Protein AF-A0A8I0LDS2-F1 (afdb_monomer_lite)

Sequence (86 aa):
LDRASDIGQSVLQHKGDSKVGVVIHADHYSNNMMSEQHILWNNYYEYQFSKAKYIDFFITATDIQNHMVCRQFEQYQGYRPRVYTI

Secondary structure (DSSP, 8-state):
--S-TTTHHHHHHH-TT---EEEE-S--B-GGG--SS---B-TTTHHHHHTGGG-SEEEESSHHHHHHHHHHHHHHHS----EEE-

pLDDT: mean 85.1, std 8.9, range [58.0, 95.38]

Organism: NCBI:txid611301

Radius of gyration: 12.48 Å; chains: 1; bounding box: 31×25×33 Å

Foldseek 3Di:
DFQCLPPPVVCLVPVVVHAAEEEDDDQQWDPVPDDQADTGGDPSCVVCLVVVVSHQEYEYADVVVLVVVQVCCCRHPVDGGHYYHD

Structure (mmCIF, N/CA/C/O backbone):
data_AF-A0A8I0LDS2-F1
#
_entry.id   AF-A0A8I0LDS2-F1
#
loop_
_atom_site.group_PDB
_atom_site.id
_atom_site.type_symbol
_atom_site.label_atom_id
_atom_site.label_alt_id
_atom_site.label_comp_id
_atom_site.label_asym_id
_atom_site.label_entity_id
_atom_site.label_seq_id
_atom_site.pdbx_PDB_ins_code
_atom_site.Cartn_x
_atom_site.Cartn_y
_atom_site.Cartn_z
_atom_site.occupancy
_atom_site.B_iso_or_equiv
_atom_site.auth_seq_id
_atom_site.auth_comp_id
_atom_site.auth_asym_id
_atom_site.auth_atom_id
_atom_site.pdbx_PDB_model_num
ATOM 1 N N . LEU A 1 1 ? -10.266 -2.886 2.078 1.00 66.25 1 LEU A N 1
ATOM 2 C CA . LEU A 1 1 ? -10.462 -1.799 1.091 1.00 66.25 1 LEU A CA 1
ATOM 3 C C . LEU A 1 1 ? -9.730 -2.167 -0.188 1.00 66.25 1 LEU A C 1
ATOM 5 O O . LEU A 1 1 ? -8.580 -2.580 -0.095 1.00 66.25 1 LEU A O 1
ATOM 9 N N . ASP A 1 2 ? -10.383 -1.999 -1.333 1.00 58.75 2 ASP A N 1
ATOM 10 C CA . ASP A 1 2 ? -9.761 -2.004 -2.660 1.00 58.75 2 ASP A CA 1
ATOM 11 C C . ASP A 1 2 ? -10.096 -0.662 -3.325 1.00 58.75 2 ASP A C 1
ATOM 13 O O . ASP A 1 2 ? -11.227 -0.198 -3.200 1.00 58.75 2 ASP A O 1
ATOM 17 N N . ARG A 1 3 ? -9.099 -0.006 -3.932 1.00 60.47 3 ARG A N 1
ATOM 18 C CA . ARG A 1 3 ? -9.210 1.304 -4.615 1.00 60.47 3 ARG A CA 1
ATOM 19 C C . ARG A 1 3 ? -9.963 2.383 -3.812 1.00 60.47 3 ARG A C 1
ATOM 21 O O . ARG A 1 3 ? -11.104 2.730 -4.093 1.00 60.47 3 ARG A O 1
ATOM 28 N N . ALA A 1 4 ? -9.314 2.934 -2.786 1.00 63.72 4 ALA A N 1
ATOM 29 C CA . ALA A 1 4 ? -9.957 3.768 -1.767 1.00 63.72 4 ALA A CA 1
ATOM 30 C C . ALA A 1 4 ? -10.044 5.276 -2.098 1.00 63.72 4 ALA A C 1
ATOM 32 O O . ALA A 1 4 ? -10.052 6.081 -1.165 1.00 63.72 4 ALA A O 1
ATOM 33 N N . SER A 1 5 ? -10.100 5.654 -3.380 1.00 58.00 5 SER A N 1
ATOM 34 C CA . SER A 1 5 ? -9.870 7.030 -3.858 1.00 58.00 5 SER A CA 1
ATOM 35 C C . SER A 1 5 ? -10.754 8.111 -3.216 1.00 58.00 5 SER A C 1
ATOM 37 O O . SER A 1 5 ? -10.285 9.234 -3.097 1.00 58.00 5 SER A O 1
ATOM 39 N N . ASP A 1 6 ? -11.934 7.771 -2.680 1.00 63.31 6 ASP A N 1
ATOM 40 C CA . ASP A 1 6 ? -12.809 8.738 -1.984 1.00 63.31 6 ASP A CA 1
ATOM 41 C C . ASP A 1 6 ? -13.199 8.335 -0.551 1.00 63.31 6 ASP A C 1
ATOM 43 O O . ASP A 1 6 ? -13.593 9.169 0.262 1.00 63.31 6 ASP A O 1
ATOM 47 N N . ILE A 1 7 ? -13.075 7.052 -0.202 1.00 73.38 7 ILE A N 1
ATOM 48 C CA . ILE A 1 7 ? -13.528 6.523 1.098 1.00 73.38 7 ILE A CA 1
ATOM 49 C C . ILE A 1 7 ? -12.382 6.209 2.058 1.00 73.38 7 ILE A C 1
ATOM 51 O O . ILE A 1 7 ? -12.617 6.019 3.250 1.00 73.38 7 ILE A O 1
ATOM 55 N N . GLY A 1 8 ? -11.138 6.151 1.570 1.00 73.19 8 GLY A N 1
ATOM 56 C CA . GLY A 1 8 ? -9.989 5.719 2.366 1.00 73.19 8 GLY A CA 1
ATOM 57 C C . GLY A 1 8 ? -9.765 6.587 3.599 1.00 73.19 8 GLY A C 1
ATOM 58 O O . GLY A 1 8 ? -9.554 6.064 4.693 1.00 73.19 8 GLY A O 1
ATOM 59 N N . GLN A 1 9 ? -9.877 7.907 3.438 1.00 76.31 9 GLN A N 1
ATOM 60 C CA . GLN A 1 9 ? -9.733 8.847 4.543 1.00 76.31 9 GLN A CA 1
ATOM 61 C C . GLN A 1 9 ? -10.849 8.691 5.573 1.00 76.31 9 GLN A C 1
ATOM 63 O O . GLN A 1 9 ? -10.556 8.529 6.757 1.00 76.31 9 GLN A O 1
ATOM 68 N N . SER A 1 10 ? -12.110 8.689 5.137 1.00 79.31 10 SER A N 1
ATOM 69 C CA . SER A 1 10 ? -13.245 8.559 6.052 1.00 79.31 10 SER A CA 1
ATOM 70 C C . SER A 1 10 ? -13.212 7.231 6.804 1.00 79.31 10 SER A C 1
ATOM 72 O O . SER A 1 10 ? -13.462 7.216 8.005 1.00 79.31 10 SER A O 1
ATOM 74 N N . VAL A 1 11 ? -12.827 6.132 6.148 1.00 80.94 11 VAL A N 1
ATOM 75 C CA . VAL A 1 11 ? -12.692 4.824 6.806 1.00 80.94 11 VAL A CA 1
ATOM 76 C C . VAL A 1 11 ? -11.575 4.841 7.846 1.00 80.94 11 VAL A C 1
ATOM 78 O O . VAL A 1 11 ? -11.802 4.405 8.969 1.00 80.94 11 VAL A O 1
ATOM 81 N N . LEU A 1 12 ? -10.390 5.376 7.526 1.00 81.56 12 LEU A N 1
ATOM 82 C CA . LEU A 1 12 ? -9.296 5.453 8.501 1.00 81.56 12 LEU A CA 1
ATOM 83 C C . LEU A 1 12 ? -9.637 6.359 9.692 1.00 81.56 12 LEU A C 1
ATOM 85 O O . LEU A 1 12 ? -9.281 6.027 10.821 1.00 81.56 12 LEU A O 1
ATOM 89 N N . GLN A 1 13 ? -10.340 7.470 9.457 1.00 84.06 13 GLN A N 1
ATOM 90 C CA . GLN A 1 13 ? -10.738 8.412 10.507 1.00 84.06 13 GLN A CA 1
ATOM 91 C C . GLN A 1 13 ? -11.840 7.863 11.425 1.00 84.06 13 GLN A C 1
ATOM 93 O O . GLN A 1 13 ? -11.857 8.200 12.605 1.00 84.06 13 GLN A O 1
ATOM 98 N N . HIS A 1 14 ? -12.718 6.992 10.918 1.00 84.75 14 HIS A N 1
ATOM 99 C CA . HIS A 1 14 ? -13.860 6.455 11.670 1.00 84.75 14 HIS A CA 1
ATOM 100 C C . HIS A 1 14 ? -13.711 4.976 12.057 1.00 84.75 14 HIS A C 1
ATOM 102 O O . HIS A 1 14 ? -14.672 4.367 12.520 1.00 84.75 14 HIS A O 1
ATOM 108 N N . LYS A 1 15 ? -12.523 4.372 11.897 1.00 82.31 15 LYS A N 1
ATOM 109 C CA . LYS A 1 15 ? -12.326 2.935 12.166 1.00 82.31 15 LYS A CA 1
ATOM 110 C C . LYS A 1 15 ? -12.542 2.541 13.635 1.00 82.31 15 LYS A C 1
ATOM 112 O O . LYS A 1 15 ? -12.833 1.377 13.907 1.00 82.31 15 LYS A O 1
ATOM 117 N N . GLY A 1 16 ? -12.384 3.480 14.573 1.00 87.06 16 GLY A N 1
ATOM 118 C CA . GLY A 1 16 ? -12.413 3.196 16.011 1.00 87.06 16 GLY A CA 1
ATOM 119 C C . GLY A 1 16 ? -11.443 2.066 16.372 1.00 87.06 16 GLY A C 1
ATOM 120 O O . GLY A 1 16 ? -10.287 2.076 15.943 1.00 87.06 16 GLY A O 1
ATOM 121 N N . ASP A 1 17 ? -11.945 1.053 17.077 1.00 88.88 17 ASP A N 1
ATOM 122 C CA . ASP A 1 17 ? -11.175 -0.137 17.471 1.00 88.88 17 ASP A CA 1
ATOM 123 C C . ASP A 1 17 ? -11.092 -1.219 16.376 1.00 88.88 17 ASP A C 1
ATOM 125 O O . ASP A 1 17 ? -10.444 -2.255 16.553 1.00 88.88 17 ASP A O 1
ATOM 129 N N . SER A 1 18 ? -11.718 -0.991 15.218 1.00 89.69 18 SER A N 1
ATOM 130 C CA . SER A 1 18 ? -11.732 -1.958 14.121 1.00 89.69 18 SER A CA 1
ATOM 131 C C . SER A 1 18 ? -10.369 -2.086 13.440 1.00 89.69 18 SER A C 1
ATOM 133 O O . SER A 1 18 ? -9.562 -1.145 13.367 1.00 89.69 18 SER A O 1
ATOM 135 N N . LYS A 1 19 ? -10.141 -3.278 12.881 1.00 90.12 19 LYS A N 1
ATOM 136 C CA . LYS A 1 19 ? -8.970 -3.606 12.066 1.00 90.12 19 LYS A CA 1
ATOM 137 C C . LYS A 1 19 ? -9.210 -3.250 10.604 1.00 90.12 19 LYS A C 1
ATOM 139 O O . LYS A 1 19 ? -10.250 -3.596 10.050 1.00 90.12 19 LYS A O 1
ATOM 144 N N . VAL A 1 20 ? -8.247 -2.577 9.976 1.00 90.88 20 VAL A N 1
ATOM 145 C CA . VAL A 1 20 ? -8.332 -2.166 8.567 1.00 90.88 20 VAL A CA 1
ATOM 146 C C . VAL A 1 20 ? -7.341 -2.964 7.734 1.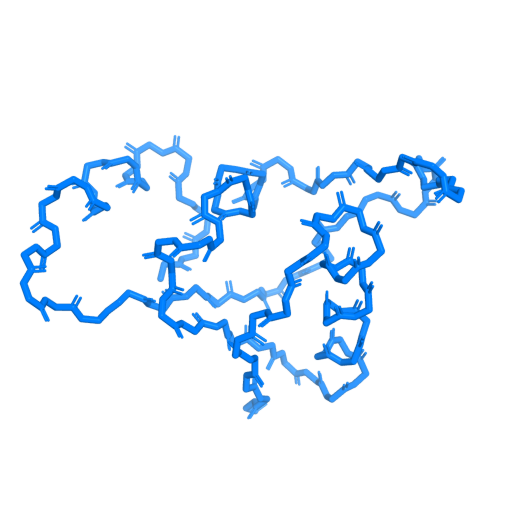00 90.88 20 VAL A C 1
ATOM 148 O O . VAL A 1 20 ? -6.135 -2.891 7.957 1.00 90.88 20 VAL A O 1
ATOM 151 N N . GLY A 1 21 ? -7.870 -3.698 6.754 1.00 90.62 21 GLY A N 1
ATOM 152 C CA . GLY A 1 21 ? -7.096 -4.437 5.760 1.00 90.62 21 GLY A CA 1
ATOM 153 C C . GLY A 1 21 ? -7.224 -3.844 4.355 1.00 90.62 21 GLY A C 1
ATOM 154 O O . GLY A 1 21 ? -8.306 -3.385 3.961 1.00 90.62 21 GLY A O 1
ATOM 155 N N . VAL A 1 22 ? -6.143 -3.882 3.576 1.00 90.00 22 VAL A N 1
ATOM 156 C CA . VAL A 1 22 ? -6.127 -3.476 2.158 1.00 90.00 22 VAL A CA 1
ATOM 157 C C . VAL A 1 22 ? -5.785 -4.666 1.274 1.00 90.00 22 VAL A C 1
ATOM 159 O O . VAL A 1 22 ? -4.816 -5.368 1.537 1.00 90.00 22 VAL A O 1
ATOM 162 N N . VAL A 1 23 ? -6.573 -4.887 0.225 1.00 90.94 23 VAL A N 1
ATOM 163 C CA . VAL A 1 23 ? -6.318 -5.955 -0.748 1.00 90.94 23 VAL A CA 1
ATOM 164 C C . VAL A 1 23 ? -5.673 -5.342 -1.987 1.00 90.94 23 VAL A C 1
ATOM 166 O O . VAL A 1 23 ? -6.140 -4.321 -2.491 1.00 90.94 23 VAL A O 1
ATOM 169 N N . ILE A 1 24 ? -4.579 -5.940 -2.449 1.00 88.69 24 ILE A N 1
ATOM 170 C CA . ILE A 1 24 ? -3.797 -5.501 -3.604 1.00 88.69 24 ILE A CA 1
ATOM 171 C C . ILE A 1 24 ? -4.122 -6.452 -4.761 1.00 88.69 24 ILE A C 1
ATOM 173 O O . ILE A 1 24 ? -3.657 -7.588 -4.787 1.00 88.69 24 ILE A O 1
ATOM 177 N N . HIS A 1 25 ? -4.966 -6.001 -5.691 1.00 74.44 25 HIS A N 1
ATOM 178 C CA . HIS A 1 25 ? -5.530 -6.841 -6.757 1.00 74.44 25 HIS A CA 1
ATOM 179 C C . HIS A 1 25 ? -4.763 -6.773 -8.086 1.00 74.44 25 HIS A C 1
ATOM 181 O O . HIS A 1 25 ? -4.957 -7.627 -8.945 1.00 74.44 25 HIS A O 1
ATOM 187 N N . ALA A 1 26 ? -3.932 -5.750 -8.285 1.00 75.56 26 ALA A N 1
ATOM 188 C CA . ALA A 1 26 ? -3.202 -5.505 -9.529 1.00 75.56 26 ALA A CA 1
ATOM 189 C C . ALA A 1 26 ? -1.799 -4.952 -9.235 1.00 75.56 26 ALA A C 1
ATOM 191 O O . ALA A 1 26 ? -1.441 -4.766 -8.070 1.00 75.56 26 ALA A O 1
ATOM 192 N N . ASP A 1 27 ? -1.030 -4.663 -10.288 1.00 78.19 27 ASP A N 1
ATOM 193 C CA . ASP A 1 27 ? 0.263 -3.988 -10.168 1.00 78.19 27 ASP A CA 1
ATOM 194 C C . ASP A 1 27 ? 0.125 -2.696 -9.353 1.00 78.19 27 ASP A C 1
ATOM 196 O O . ASP A 1 27 ? -0.644 -1.787 -9.682 1.00 78.19 27 ASP A O 1
ATOM 200 N N . HIS A 1 28 ? 0.870 -2.626 -8.252 1.00 81.62 28 HIS A N 1
ATOM 201 C CA . HIS A 1 28 ? 0.742 -1.575 -7.242 1.00 81.62 28 HIS A CA 1
ATOM 202 C C . HIS A 1 28 ? 1.752 -0.434 -7.408 1.00 81.62 28 HIS A C 1
ATOM 204 O O . HIS A 1 28 ? 1.757 0.502 -6.610 1.00 81.62 28 HIS A O 1
ATOM 210 N N . TYR A 1 29 ? 2.581 -0.477 -8.451 1.00 84.88 29 TYR A N 1
ATOM 211 C CA . TYR A 1 29 ? 3.575 0.545 -8.781 1.00 84.88 29 TYR A CA 1
ATOM 212 C C . TYR A 1 29 ? 3.885 0.547 -10.285 1.00 84.88 29 TYR A C 1
ATOM 214 O O . TYR A 1 29 ? 3.604 -0.420 -10.993 1.00 84.88 29 TYR A O 1
ATOM 222 N N . SER A 1 30 ? 4.471 1.639 -10.780 1.00 81.88 30 SER A N 1
ATOM 223 C CA . SER A 1 30 ? 4.926 1.745 -12.170 1.00 81.88 30 SER A CA 1
ATOM 224 C C . SER A 1 30 ? 6.385 1.303 -12.304 1.00 81.88 30 SER A C 1
ATOM 226 O O . SER A 1 30 ? 7.293 2.007 -11.859 1.00 81.88 30 SER A O 1
ATOM 228 N N . ASN A 1 31 ? 6.623 0.164 -12.967 1.00 71.75 31 ASN A N 1
ATOM 229 C CA . ASN A 1 31 ? 7.971 -0.365 -13.230 1.00 71.75 31 ASN A CA 1
ATOM 230 C C . ASN A 1 31 ? 8.879 0.631 -13.968 1.00 71.75 31 ASN A C 1
ATOM 232 O O . ASN A 1 31 ? 10.065 0.729 -13.667 1.00 71.75 31 ASN A O 1
ATOM 236 N N . ASN A 1 32 ? 8.319 1.403 -14.903 1.00 73.44 32 ASN A N 1
ATOM 237 C CA . ASN A 1 32 ? 9.078 2.353 -15.724 1.00 73.44 32 ASN A CA 1
ATOM 238 C C . ASN A 1 32 ? 9.519 3.606 -14.951 1.00 73.44 32 ASN A C 1
ATOM 240 O O . ASN A 1 32 ? 10.305 4.395 -15.467 1.00 73.44 32 ASN A O 1
ATOM 244 N N . MET A 1 33 ? 8.994 3.813 -13.739 1.00 72.38 33 MET A N 1
ATOM 245 C CA . MET A 1 33 ? 9.269 4.988 -12.906 1.00 72.38 33 MET A CA 1
ATOM 246 C C . MET A 1 33 ? 9.794 4.607 -11.516 1.00 72.38 33 MET A C 1
ATOM 248 O O . MET A 1 33 ? 9.611 5.350 -10.553 1.00 72.38 33 MET A O 1
ATOM 252 N N . MET A 1 34 ? 10.443 3.446 -11.410 1.00 76.56 34 MET A N 1
ATOM 253 C CA . MET A 1 34 ? 11.133 3.004 -10.202 1.00 76.56 34 MET A CA 1
ATOM 254 C C . MET A 1 34 ? 12.642 3.245 -10.342 1.00 76.56 34 MET A C 1
ATOM 256 O O . MET A 1 34 ? 13.258 2.841 -11.326 1.00 76.56 34 MET A O 1
ATOM 260 N N . SER A 1 35 ? 13.243 3.883 -9.342 1.00 80.88 35 SER A N 1
ATOM 261 C CA . SER A 1 35 ? 14.691 4.006 -9.161 1.00 80.88 35 SER A CA 1
ATOM 262 C C . SER A 1 35 ? 15.082 3.515 -7.768 1.00 80.88 35 SER A C 1
ATOM 264 O O . SER A 1 35 ? 14.222 3.247 -6.932 1.00 80.88 35 SER A O 1
ATOM 266 N N . GLU A 1 36 ? 16.377 3.422 -7.466 1.00 79.06 36 GLU A N 1
ATOM 267 C CA . GLU A 1 36 ? 16.829 3.026 -6.122 1.00 79.06 36 GLU A CA 1
ATOM 268 C C . GLU A 1 36 ? 16.322 3.962 -5.010 1.00 79.06 36 GLU A C 1
ATOM 270 O O . GLU A 1 36 ? 16.154 3.528 -3.872 1.00 79.06 36 GLU A O 1
ATOM 275 N N . GLN A 1 37 ? 16.038 5.225 -5.342 1.00 81.50 37 GLN A N 1
ATOM 276 C CA . GLN A 1 37 ? 15.658 6.266 -4.384 1.00 81.50 37 GLN A CA 1
ATOM 277 C C . GLN A 1 37 ? 14.173 6.638 -4.433 1.00 81.50 37 GLN A C 1
ATOM 279 O O . GLN A 1 37 ? 13.674 7.256 -3.496 1.00 81.50 37 GLN A O 1
ATOM 284 N N . HIS A 1 38 ? 13.461 6.292 -5.509 1.00 83.06 38 HIS A N 1
ATOM 285 C CA . HIS A 1 38 ? 12.077 6.710 -5.691 1.00 83.06 38 HIS A CA 1
ATOM 286 C C . HIS A 1 38 ? 11.225 5.615 -6.332 1.00 83.06 38 HIS A C 1
ATOM 288 O O . HIS A 1 38 ? 11.659 4.919 -7.247 1.00 83.06 38 HIS A O 1
ATOM 294 N N . ILE A 1 39 ? 9.984 5.500 -5.869 1.00 86.31 39 ILE A N 1
ATOM 295 C CA . ILE A 1 39 ? 8.970 4.613 -6.424 1.00 86.31 39 ILE A CA 1
ATOM 296 C C . ILE A 1 39 ? 7.703 5.412 -6.697 1.00 86.31 39 ILE A C 1
ATOM 298 O O . ILE A 1 39 ? 7.230 6.155 -5.839 1.00 86.31 39 ILE A O 1
ATOM 302 N N . LEU A 1 40 ? 7.143 5.236 -7.892 1.00 87.25 40 LEU A N 1
ATOM 303 C CA . LEU A 1 40 ? 5.818 5.744 -8.210 1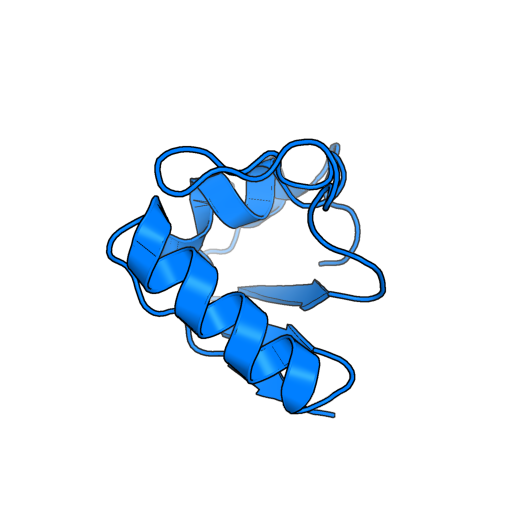.00 87.25 40 LEU A CA 1
ATOM 304 C C . LEU A 1 40 ? 4.782 4.657 -7.928 1.00 87.25 40 LEU A C 1
ATOM 306 O O . LEU A 1 40 ? 4.662 3.684 -8.681 1.00 87.25 40 LEU A O 1
ATOM 310 N N . TRP A 1 41 ? 4.038 4.831 -6.839 1.00 86.88 41 TRP A N 1
ATOM 311 C CA . TRP A 1 41 ? 2.918 3.960 -6.504 1.00 86.88 41 TRP A CA 1
ATOM 312 C C . TRP A 1 41 ? 1.770 4.143 -7.491 1.00 86.88 41 TRP A C 1
ATOM 314 O O . TRP 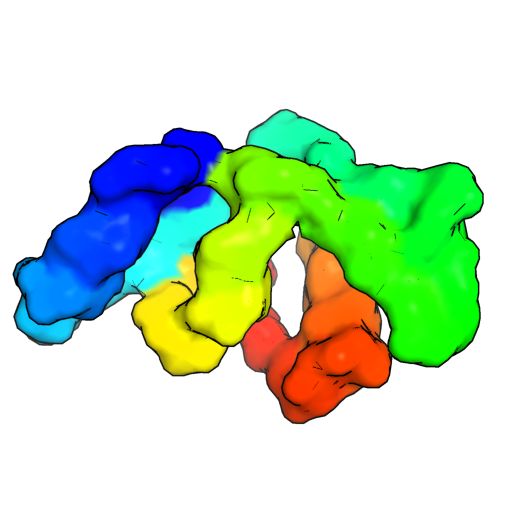A 1 41 ? 1.550 5.221 -8.039 1.00 86.88 41 TRP A O 1
ATOM 324 N N . ASN A 1 42 ? 1.013 3.074 -7.707 1.00 85.19 42 ASN A N 1
ATOM 325 C CA . ASN A 1 42 ? -0.223 3.150 -8.466 1.00 85.19 42 ASN A CA 1
ATOM 326 C C . ASN A 1 42 ? -1.207 4.086 -7.733 1.00 85.19 42 ASN A C 1
ATOM 328 O O . ASN A 1 42 ? -1.409 3.965 -6.522 1.00 85.19 42 ASN A O 1
ATOM 332 N N . ASN A 1 43 ? -1.833 5.001 -8.474 1.00 81.44 43 ASN A N 1
ATOM 333 C CA . ASN A 1 43 ? -2.741 6.023 -7.950 1.00 81.44 43 ASN A CA 1
ATOM 334 C C . ASN A 1 43 ? -3.942 5.445 -7.176 1.00 81.44 43 ASN A C 1
ATOM 336 O O . ASN A 1 43 ? -4.485 6.112 -6.299 1.00 81.44 43 ASN A O 1
ATOM 340 N N . TYR A 1 44 ? -4.340 4.196 -7.435 1.00 80.81 44 TYR A N 1
ATOM 341 C CA . TYR A 1 44 ? -5.385 3.521 -6.655 1.00 80.81 44 TYR A CA 1
ATOM 342 C C . TYR A 1 44 ? -4.943 3.082 -5.247 1.00 80.81 44 TYR A C 1
ATOM 344 O O . TYR A 1 44 ? -5.800 2.803 -4.400 1.00 80.81 44 TYR A O 1
ATOM 352 N N . TYR A 1 45 ? -3.632 2.994 -5.004 1.00 82.19 45 TYR A N 1
ATOM 353 C CA . TYR A 1 45 ? -3.028 2.517 -3.755 1.00 82.19 45 TYR A CA 1
ATOM 354 C C . TYR A 1 45 ? -2.193 3.583 -3.031 1.00 82.19 45 TYR A C 1
ATOM 356 O O . TYR A 1 45 ? -1.869 3.395 -1.858 1.00 82.19 45 TYR A O 1
ATOM 364 N N . GLU A 1 46 ? -1.865 4.699 -3.689 1.00 83.12 46 GLU A N 1
ATOM 365 C CA . GLU A 1 46 ? -0.988 5.752 -3.161 1.00 83.12 46 GLU A CA 1
ATOM 366 C C . GLU A 1 46 ? -1.426 6.253 -1.777 1.00 83.12 46 GLU A C 1
ATOM 368 O O . GLU A 1 46 ? -0.615 6.319 -0.849 1.00 83.12 46 GLU A O 1
ATOM 373 N N . TYR A 1 47 ? -2.720 6.535 -1.593 1.00 85.00 47 TYR A N 1
ATOM 374 C CA . TYR A 1 47 ? -3.230 7.000 -0.305 1.00 85.00 47 TYR A CA 1
ATOM 375 C C . TYR A 1 47 ? -3.007 5.957 0.797 1.00 85.00 47 TYR A C 1
ATOM 377 O O . TYR A 1 47 ? -2.440 6.263 1.848 1.00 85.00 47 TYR A O 1
ATOM 385 N N . GLN A 1 48 ? -3.399 4.711 0.542 1.00 85.38 48 GLN A N 1
ATOM 386 C CA . GLN A 1 48 ? -3.267 3.596 1.472 1.00 85.38 48 GLN A CA 1
ATOM 387 C C . GLN A 1 48 ? -1.795 3.365 1.825 1.00 85.38 48 GLN A C 1
ATOM 389 O O . GLN A 1 48 ? -1.460 3.227 2.998 1.00 85.38 48 GLN A O 1
ATOM 394 N N . PHE A 1 49 ? -0.901 3.393 0.837 1.00 87.88 49 PHE A N 1
ATOM 395 C CA . PHE A 1 49 ? 0.526 3.172 1.049 1.00 87.88 49 PHE A CA 1
ATOM 396 C C . PHE A 1 49 ? 1.189 4.335 1.787 1.00 87.88 49 PHE A C 1
ATOM 398 O O . PHE A 1 49 ? 2.004 4.101 2.674 1.00 87.88 49 PHE A O 1
ATOM 405 N N . SER A 1 50 ? 0.793 5.585 1.531 1.00 86.56 50 SER A N 1
ATOM 406 C CA . SER A 1 50 ? 1.263 6.743 2.312 1.00 86.56 50 SER A CA 1
ATOM 407 C C . SER A 1 50 ? 0.803 6.702 3.780 1.00 86.56 50 SER A C 1
ATOM 409 O O . SER A 1 50 ? 1.409 7.316 4.664 1.00 86.56 50 SER A O 1
ATOM 411 N N . LYS A 1 51 ? -0.283 5.970 4.059 1.00 88.00 51 LYS A N 1
ATOM 412 C CA . LYS A 1 51 ? -0.874 5.777 5.388 1.00 88.00 51 LYS A CA 1
ATOM 413 C C . LYS A 1 51 ? -0.689 4.353 5.914 1.00 88.00 51 LYS A C 1
ATOM 415 O O . LYS A 1 51 ? -1.387 3.977 6.852 1.00 88.00 51 LYS A O 1
ATOM 420 N N . ALA A 1 52 ? 0.278 3.595 5.389 1.00 88.50 52 ALA A N 1
ATOM 421 C CA . ALA A 1 52 ? 0.473 2.182 5.719 1.00 88.50 52 ALA A CA 1
ATOM 422 C C . ALA A 1 52 ? 0.616 1.908 7.224 1.00 88.50 52 ALA A C 1
ATOM 424 O O . ALA A 1 52 ? 0.115 0.902 7.710 1.00 88.50 52 ALA A O 1
ATOM 425 N N . LYS A 1 53 ? 1.184 2.847 7.991 1.00 87.69 53 LYS A N 1
ATOM 426 C CA . LYS A 1 53 ? 1.268 2.770 9.462 1.00 87.69 53 LYS A CA 1
ATOM 427 C C . LYS A 1 53 ? -0.081 2.699 10.198 1.00 87.69 53 LYS A C 1
ATOM 429 O O . LYS A 1 53 ? -0.107 2.339 11.369 1.00 87.69 53 LYS A O 1
ATOM 434 N N . TYR A 1 54 ? -1.180 3.080 9.547 1.00 88.44 54 TYR A N 1
ATOM 435 C CA . TYR A 1 54 ? -2.543 3.027 10.093 1.00 88.44 54 TYR A CA 1
ATOM 436 C C . TYR A 1 54 ? -3.359 1.844 9.553 1.00 88.44 54 TYR A C 1
ATOM 438 O O . TYR A 1 54 ? -4.524 1.687 9.924 1.00 88.44 54 TYR A O 1
ATOM 446 N N . ILE A 1 55 ? -2.762 1.032 8.679 1.00 90.69 55 ILE A N 1
ATOM 447 C CA . ILE A 1 55 ? -3.354 -0.180 8.117 1.00 90.69 55 ILE A CA 1
ATOM 448 C C . ILE A 1 55 ? -2.824 -1.369 8.917 1.00 90.69 55 ILE A C 1
ATOM 450 O O . ILE A 1 55 ? -1.624 -1.498 9.142 1.00 90.69 55 ILE A O 1
ATOM 454 N N . ASP A 1 56 ? -3.722 -2.244 9.366 1.00 93.44 56 ASP A N 1
ATOM 455 C CA . ASP A 1 56 ? -3.354 -3.377 10.215 1.00 93.44 56 ASP A CA 1
ATOM 456 C C . ASP A 1 56 ? -2.707 -4.517 9.408 1.00 93.44 56 ASP A C 1
ATOM 458 O O . ASP A 1 56 ? -1.838 -5.221 9.931 1.00 93.44 56 ASP A O 1
ATOM 462 N N . PHE A 1 57 ? -3.122 -4.711 8.151 1.00 93.75 57 PHE A N 1
ATOM 463 C CA . PHE A 1 57 ? -2.525 -5.688 7.236 1.00 93.75 57 PHE A CA 1
ATOM 464 C C . PHE A 1 57 ? -2.861 -5.426 5.759 1.00 93.75 57 PHE A C 1
ATOM 466 O O . PHE A 1 57 ? -3.851 -4.774 5.423 1.00 93.75 57 PHE A O 1
ATOM 473 N N . PHE A 1 58 ? -2.057 -6.005 4.873 1.00 94.38 58 PHE A N 1
ATOM 474 C CA . PHE A 1 58 ? -2.301 -6.063 3.435 1.00 94.38 58 PHE A CA 1
ATOM 475 C C . PHE A 1 58 ? -2.520 -7.509 2.990 1.00 94.38 58 PHE A C 1
ATOM 477 O O . PHE A 1 58 ? -2.031 -8.442 3.628 1.00 94.38 58 PHE A O 1
ATOM 484 N N . ILE A 1 59 ? -3.249 -7.692 1.896 1.00 94.38 59 ILE A N 1
ATOM 485 C CA . ILE A 1 59 ? -3.446 -8.984 1.237 1.00 94.38 59 ILE A CA 1
ATOM 486 C C . ILE A 1 59 ? -2.965 -8.866 -0.207 1.00 94.38 59 ILE A C 1
ATOM 488 O O . ILE A 1 59 ? -3.302 -7.904 -0.893 1.00 94.38 59 ILE A O 1
ATOM 492 N N . THR A 1 60 ? -2.197 -9.851 -0.657 1.00 94.44 60 THR A N 1
ATOM 493 C CA . THR A 1 60 ? -1.684 -9.988 -2.028 1.00 94.44 60 THR A CA 1
ATOM 494 C C . THR A 1 60 ? -2.121 -11.323 -2.621 1.00 94.44 60 THR A C 1
ATOM 496 O O . THR A 1 60 ? -2.425 -12.253 -1.877 1.00 94.44 60 THR A O 1
ATOM 499 N N . ALA A 1 61 ? -2.144 -11.427 -3.950 1.00 91.56 61 ALA A N 1
ATOM 500 C CA . ALA A 1 61 ? -2.581 -12.644 -4.640 1.00 91.56 61 ALA A CA 1
ATOM 501 C C . ALA A 1 61 ? -1.475 -13.705 -4.797 1.00 91.56 61 ALA A C 1
ATOM 503 O O . ALA A 1 61 ? -1.752 -14.840 -5.162 1.00 91.56 61 ALA A O 1
ATOM 504 N N . THR A 1 62 ? -0.203 -13.339 -4.601 1.00 92.56 62 THR A N 1
ATOM 505 C CA . THR A 1 62 ? 0.930 -14.270 -4.735 1.00 92.56 62 THR A CA 1
ATOM 506 C C . THR A 1 62 ? 2.026 -13.950 -3.726 1.00 92.56 62 THR A C 1
ATOM 508 O O . THR A 1 62 ? 2.235 -12.787 -3.375 1.00 92.56 62 THR A O 1
ATOM 511 N N . ASP A 1 63 ? 2.801 -14.961 -3.326 1.00 93.19 63 ASP A N 1
ATOM 512 C CA . ASP A 1 63 ? 3.948 -14.769 -2.427 1.00 93.19 63 ASP A CA 1
ATOM 513 C C . ASP A 1 63 ? 5.035 -13.887 -3.050 1.00 93.19 63 ASP A C 1
ATOM 515 O O . ASP A 1 63 ? 5.714 -13.126 -2.361 1.00 93.19 63 ASP A O 1
ATOM 519 N N . ILE A 1 64 ? 5.170 -13.930 -4.378 1.00 93.31 64 ILE A N 1
ATOM 520 C CA . ILE A 1 64 ? 6.099 -13.068 -5.114 1.00 93.31 64 ILE A CA 1
ATOM 521 C C . ILE A 1 64 ? 5.709 -11.597 -4.923 1.00 93.31 64 ILE A C 1
ATOM 523 O O . ILE A 1 64 ? 6.564 -10.769 -4.598 1.00 93.31 64 ILE A O 1
ATOM 527 N N . GLN A 1 65 ? 4.420 -11.269 -5.071 1.00 91.56 65 GLN A N 1
ATOM 528 C CA . GLN A 1 65 ? 3.920 -9.917 -4.829 1.00 91.56 65 GLN A CA 1
ATOM 529 C C . GLN A 1 65 ? 4.075 -9.525 -3.354 1.00 91.56 65 GLN A C 1
ATOM 531 O O . GLN A 1 65 ? 4.496 -8.406 -3.072 1.00 91.56 65 GLN A O 1
ATOM 536 N N . ASN A 1 66 ? 3.822 -10.445 -2.420 1.00 94.12 66 ASN A N 1
ATOM 537 C CA . ASN A 1 66 ? 4.029 -10.221 -0.989 1.00 94.12 66 ASN A CA 1
ATOM 538 C C . ASN A 1 66 ? 5.474 -9.791 -0.680 1.00 94.12 66 ASN A C 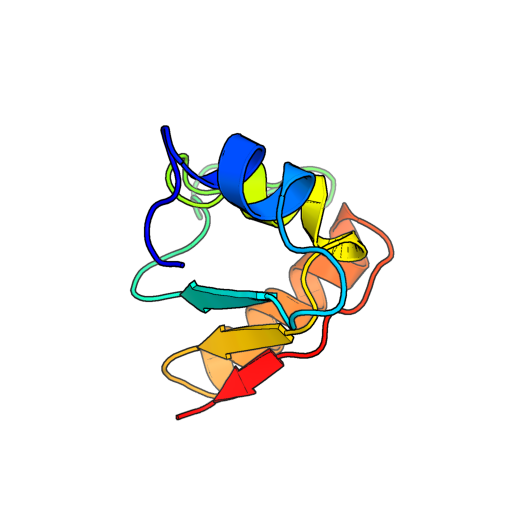1
ATOM 540 O O . ASN A 1 66 ? 5.714 -8.728 -0.099 1.00 94.12 66 ASN A O 1
ATOM 544 N N . HIS A 1 67 ? 6.450 -10.585 -1.127 1.00 93.62 67 HIS A N 1
ATOM 545 C CA . HIS A 1 67 ? 7.866 -10.298 -0.916 1.00 93.62 67 HIS A CA 1
ATOM 546 C C . HIS A 1 67 ? 8.292 -8.973 -1.546 1.00 93.62 67 HIS A C 1
ATOM 548 O O . HIS A 1 67 ? 9.058 -8.219 -0.940 1.00 93.62 67 HIS A O 1
ATOM 554 N N . MET A 1 68 ? 7.779 -8.671 -2.738 1.00 92.69 68 MET A N 1
ATOM 555 C CA . MET A 1 68 ? 8.044 -7.411 -3.422 1.00 92.69 68 MET A CA 1
ATOM 556 C C . MET A 1 68 ? 7.487 -6.214 -2.641 1.00 92.69 68 MET A C 1
ATOM 558 O O . MET A 1 68 ? 8.227 -5.265 -2.387 1.00 92.69 68 MET A O 1
ATOM 562 N N . VAL A 1 69 ? 6.223 -6.275 -2.210 1.00 92.31 69 VAL A N 1
ATOM 563 C CA . VAL A 1 69 ? 5.575 -5.223 -1.412 1.00 92.31 69 VAL A CA 1
ATOM 564 C C . VAL A 1 69 ? 6.360 -4.982 -0.125 1.00 92.31 69 VAL A C 1
ATOM 566 O O . VAL A 1 69 ? 6.722 -3.843 0.164 1.00 92.31 69 VAL A O 1
ATOM 569 N N . CYS A 1 70 ? 6.700 -6.042 0.616 1.00 93.50 70 CYS A N 1
ATOM 570 C CA . CYS A 1 70 ? 7.493 -5.925 1.841 1.00 93.50 70 CYS A CA 1
ATOM 571 C C . CYS A 1 70 ? 8.837 -5.227 1.591 1.00 93.50 70 CYS A C 1
ATOM 573 O O . CYS A 1 70 ? 9.179 -4.291 2.312 1.00 93.50 70 CYS A O 1
ATOM 575 N N . ARG A 1 71 ? 9.573 -5.639 0.549 1.00 93.12 71 ARG A N 1
ATOM 576 C CA . ARG A 1 71 ? 10.872 -5.046 0.202 1.00 93.12 71 ARG A CA 1
ATOM 577 C C . ARG A 1 71 ? 10.746 -3.567 -0.156 1.00 93.12 71 ARG A C 1
ATOM 579 O O . ARG A 1 71 ? 11.549 -2.761 0.301 1.00 93.12 71 ARG A O 1
ATOM 586 N N . GLN A 1 72 ? 9.757 -3.200 -0.967 1.00 9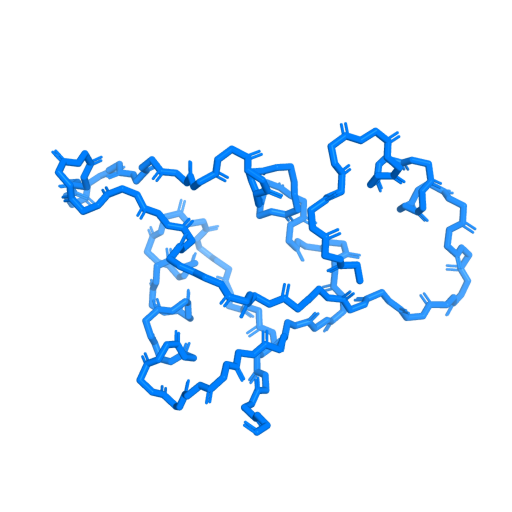2.25 72 GLN A N 1
ATOM 587 C CA . GLN A 1 72 ? 9.570 -1.810 -1.379 1.00 92.25 72 GLN A CA 1
ATOM 588 C C . GLN A 1 72 ? 9.170 -0.926 -0.189 1.00 92.25 72 GLN A C 1
ATOM 590 O O . GLN A 1 72 ? 9.674 0.185 -0.051 1.00 92.2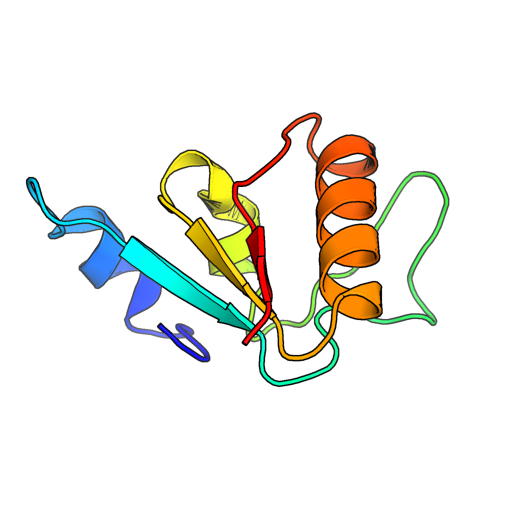5 72 GLN A O 1
ATOM 595 N N . PHE A 1 73 ? 8.316 -1.414 0.711 1.00 92.75 73 PHE A N 1
ATOM 596 C CA . PHE A 1 73 ? 7.980 -0.682 1.932 1.00 92.75 73 PHE A CA 1
ATOM 597 C C . PHE A 1 73 ? 9.196 -0.488 2.850 1.00 92.75 73 PHE A C 1
ATOM 599 O O . PHE A 1 73 ? 9.416 0.619 3.348 1.00 92.75 73 PHE A O 1
ATOM 606 N N . GLU A 1 74 ? 10.028 -1.518 3.018 1.00 92.44 74 GLU A N 1
ATOM 607 C CA . GLU A 1 74 ? 11.279 -1.406 3.774 1.00 92.44 74 GLU A CA 1
ATOM 608 C C . GLU A 1 74 ? 12.226 -0.380 3.142 1.00 92.44 74 GLU A C 1
ATOM 610 O O . GLU A 1 74 ? 12.733 0.496 3.840 1.00 92.44 74 GLU A O 1
ATOM 615 N N . GLN A 1 75 ? 12.420 -0.445 1.823 1.00 91.50 75 GLN A N 1
ATOM 616 C CA . GLN A 1 75 ? 13.351 0.418 1.098 1.00 91.50 75 GLN A CA 1
ATOM 617 C C . GLN A 1 75 ? 12.904 1.884 1.065 1.00 91.50 75 GLN A C 1
ATOM 619 O O . GLN A 1 75 ? 13.702 2.775 1.344 1.00 91.50 75 GLN A O 1
ATOM 624 N N . TYR A 1 76 ? 11.644 2.146 0.713 1.00 89.38 76 TYR A N 1
ATOM 625 C CA . TYR A 1 76 ? 11.174 3.505 0.420 1.00 89.38 76 TYR A CA 1
ATOM 626 C C . TYR A 1 76 ? 10.453 4.177 1.589 1.00 89.38 76 TYR A C 1
ATOM 628 O O . TYR A 1 76 ? 10.283 5.394 1.577 1.00 89.38 76 TYR A O 1
ATOM 636 N N . GLN A 1 77 ? 10.010 3.416 2.594 1.00 88.44 77 GLN A N 1
ATOM 637 C CA . GLN A 1 77 ? 9.307 3.964 3.759 1.00 88.44 77 GLN A CA 1
ATOM 638 C C . GLN A 1 77 ? 9.942 3.587 5.103 1.00 88.44 77 GLN A C 1
ATOM 640 O O . GLN A 1 77 ? 9.495 4.092 6.134 1.00 88.44 77 GLN A O 1
ATOM 645 N N . GLY A 1 78 ? 10.956 2.712 5.130 1.00 89.56 78 GLY A N 1
ATOM 646 C CA . GLY A 1 78 ? 11.582 2.256 6.376 1.00 89.56 78 GLY A CA 1
ATOM 647 C C . GLY A 1 78 ? 10.621 1.500 7.302 1.00 89.56 78 GLY A C 1
ATOM 648 O O . GLY A 1 78 ? 10.847 1.426 8.508 1.00 89.56 78 GLY A O 1
ATOM 649 N N . TYR A 1 79 ? 9.522 0.974 6.758 1.00 88.62 79 TYR A N 1
ATOM 650 C CA . TYR A 1 79 ? 8.462 0.296 7.497 1.00 88.62 79 TYR A CA 1
ATOM 651 C C . TYR A 1 79 ? 8.188 -1.056 6.854 1.00 88.62 79 TYR A C 1
ATOM 653 O O . TYR A 1 79 ? 8.158 -1.156 5.637 1.00 88.62 79 TYR A O 1
ATOM 661 N N . ARG A 1 80 ? 7.949 -2.095 7.656 1.00 91.69 80 ARG A N 1
ATOM 662 C CA . ARG A 1 80 ? 7.575 -3.417 7.148 1.00 91.69 80 ARG A CA 1
ATOM 663 C C . ARG A 1 80 ? 6.132 -3.744 7.545 1.00 91.69 80 ARG A C 1
ATOM 665 O O . ARG A 1 80 ? 5.902 -4.082 8.711 1.00 91.69 80 ARG A O 1
ATOM 672 N N . PRO A 1 81 ? 5.154 -3.639 6.628 1.00 92.31 81 PRO A N 1
ATOM 673 C CA . PRO A 1 81 ? 3.775 -3.998 6.928 1.00 92.31 81 PRO A CA 1
ATOM 674 C C . PRO A 1 81 ? 3.595 -5.504 7.121 1.00 92.31 81 PRO A C 1
ATOM 676 O O . PRO A 1 81 ? 4.390 -6.319 6.656 1.00 92.31 81 PRO A O 1
ATOM 679 N N . ARG A 1 82 ? 2.487 -5.882 7.765 1.00 95.06 82 ARG A N 1
ATOM 680 C CA . ARG A 1 82 ? 2.005 -7.269 7.751 1.00 95.06 82 ARG A CA 1
ATOM 681 C C . ARG A 1 82 ? 1.301 -7.521 6.423 1.00 95.06 82 ARG A C 1
ATOM 683 O O . ARG A 1 82 ? 0.298 -6.867 6.146 1.00 95.06 82 ARG A O 1
ATOM 690 N N . VAL A 1 83 ? 1.812 -8.448 5.622 1.00 95.00 83 VAL A N 1
ATOM 691 C CA . VAL A 1 83 ? 1.252 -8.793 4.310 1.00 95.00 83 VAL A CA 1
ATOM 692 C C . VAL A 1 83 ? 0.966 -10.291 4.269 1.00 95.00 83 VAL A C 1
ATOM 694 O O . VAL A 1 83 ? 1.842 -11.098 4.578 1.00 95.00 83 VAL A O 1
ATOM 697 N N . TYR A 1 84 ? -0.259 -10.658 3.903 1.00 95.38 84 TYR A N 1
ATOM 698 C CA . TYR A 1 84 ? -0.697 -12.043 3.740 1.00 95.38 84 TYR A CA 1
ATOM 699 C C . TYR A 1 84 ? -0.922 -12.365 2.263 1.00 95.38 84 TYR A C 1
ATOM 701 O O . TYR A 1 84 ? -1.280 -11.492 1.469 1.00 95.38 84 TYR A O 1
ATOM 709 N N . THR A 1 85 ? -0.731 -13.628 1.908 1.00 94.25 85 THR A N 1
ATOM 710 C CA . THR A 1 85 ? -1.057 -14.171 0.586 1.00 94.25 85 THR A CA 1
ATOM 711 C C . THR A 1 85 ? -2.319 -15.026 0.704 1.00 94.25 85 THR A C 1
ATOM 713 O O . THR A 1 85 ? -2.475 -15.715 1.715 1.00 94.25 85 THR A O 1
ATOM 716 N N . ILE A 1 86 ? -3.214 -14.962 -0.288 1.00 88.38 86 ILE A N 1
ATOM 717 C CA . ILE A 1 86 ? -4.429 -15.794 -0.386 1.00 88.38 86 ILE A CA 1
ATOM 718 C C . ILE A 1 86 ? -4.473 -16.579 -1.690 1.00 88.38 86 ILE A C 1
ATOM 720 O O . ILE A 1 86 ? -3.887 -16.086 -2.678 1.00 88.38 86 ILE A O 1
#